Protein AF-A0A1F5WRR3-F1 (afdb_monomer)

Structure (mmCIF, N/CA/C/O backbone):
data_AF-A0A1F5WRR3-F1
#
_entry.id   AF-A0A1F5WRR3-F1
#
loop_
_atom_site.group_PDB
_atom_site.id
_atom_site.type_symbol
_atom_site.label_atom_id
_atom_site.label_alt_id
_atom_site.label_comp_id
_atom_site.label_asym_id
_atom_site.label_entity_id
_atom_site.label_seq_id
_atom_site.pdbx_PDB_ins_code
_atom_site.Cartn_x
_atom_site.Cartn_y
_atom_site.Cartn_z
_atom_site.occupancy
_atom_site.B_iso_or_equiv
_atom_site.auth_seq_id
_atom_site.auth_comp_id
_atom_site.a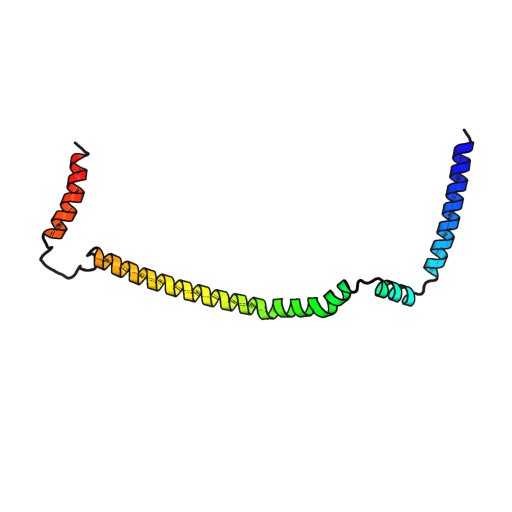uth_asym_id
_atom_site.auth_atom_id
_atom_site.pdbx_PDB_model_num
ATOM 1 N N . MET A 1 1 ? 3.103 16.274 70.442 1.00 58.44 1 MET A N 1
ATOM 2 C CA . MET A 1 1 ? 3.042 15.981 68.987 1.00 58.44 1 MET A CA 1
ATOM 3 C C . MET A 1 1 ? 1.912 14.993 68.629 1.00 58.44 1 MET A C 1
ATOM 5 O O . MET A 1 1 ? 2.123 14.084 67.844 1.00 58.44 1 MET A O 1
ATOM 9 N N . ILE A 1 2 ? 0.691 15.157 69.163 1.00 67.50 2 ILE A N 1
ATOM 10 C CA . ILE A 1 2 ? -0.418 14.181 68.966 1.00 67.50 2 ILE A CA 1
ATOM 11 C C . ILE A 1 2 ? -1.498 14.712 67.996 1.00 67.50 2 ILE A C 1
ATOM 13 O O . ILE A 1 2 ? -2.318 13.970 67.464 1.00 67.50 2 ILE A O 1
ATOM 17 N N . ILE A 1 3 ? -1.462 16.009 67.688 1.00 76.81 3 ILE A N 1
ATOM 18 C CA . ILE A 1 3 ? -2.476 16.676 66.861 1.00 76.81 3 ILE A CA 1
ATOM 19 C C . ILE A 1 3 ? -2.372 16.239 65.388 1.00 76.81 3 ILE A C 1
ATOM 21 O O . ILE A 1 3 ? -3.377 15.905 64.768 1.00 76.81 3 ILE A O 1
ATOM 25 N N . TYR A 1 4 ? -1.153 16.145 64.848 1.00 79.56 4 TYR A N 1
ATOM 26 C CA . TYR A 1 4 ? -0.903 15.718 63.465 1.00 79.56 4 TYR A CA 1
ATOM 27 C C . TYR A 1 4 ? -1.417 14.308 63.119 1.00 79.56 4 TYR A C 1
ATOM 29 O O . TYR A 1 4 ? -2.143 14.189 62.130 1.00 79.56 4 TYR A O 1
ATOM 37 N N . PRO A 1 5 ? -1.120 13.241 63.894 1.00 81.12 5 PRO A N 1
ATOM 38 C CA . PRO A 1 5 ? -1.640 11.909 63.576 1.00 81.12 5 PRO A CA 1
ATOM 39 C C . PRO A 1 5 ? -3.171 11.832 63.683 1.00 81.12 5 PRO A C 1
ATOM 41 O O . PRO A 1 5 ? -3.798 11.089 62.932 1.00 81.12 5 PRO A O 1
ATOM 44 N N . SER A 1 6 ? -3.785 12.645 64.547 1.00 82.88 6 SER A N 1
ATOM 45 C CA . SER A 1 6 ? -5.244 12.692 64.717 1.00 82.88 6 SER A CA 1
ATOM 46 C C . SER A 1 6 ? -5.953 13.301 63.499 1.00 82.88 6 SER A C 1
ATOM 48 O O . SER A 1 6 ? -6.952 12.762 63.021 1.00 82.88 6 SER A O 1
ATOM 50 N N . ILE A 1 7 ? -5.405 14.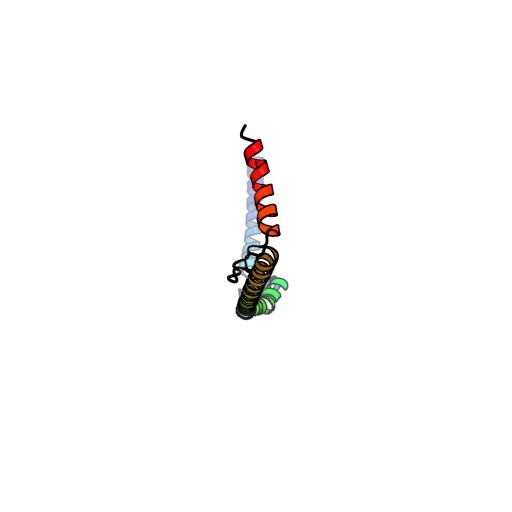389 62.946 1.00 85.56 7 ILE A N 1
ATOM 51 C CA . ILE A 1 7 ? -5.921 15.026 61.721 1.00 85.56 7 ILE A CA 1
ATOM 52 C C . ILE A 1 7 ? -5.756 14.093 60.514 1.00 85.56 7 ILE A C 1
ATOM 54 O O . ILE A 1 7 ? -6.667 13.963 59.694 1.00 85.56 7 ILE A O 1
ATOM 58 N N . LEU A 1 8 ? -4.616 13.404 60.423 1.00 85.31 8 LEU A N 1
ATOM 59 C CA . LEU A 1 8 ? -4.339 12.462 59.339 1.00 85.31 8 LEU A CA 1
ATOM 60 C C . LEU A 1 8 ? -5.297 11.258 59.387 1.00 85.31 8 LEU A C 1
ATOM 62 O O . LEU A 1 8 ? -5.835 10.863 58.353 1.00 85.31 8 LEU A O 1
ATOM 66 N N . GLY A 1 9 ? -5.593 10.741 60.585 1.00 86.25 9 GLY A N 1
ATOM 67 C CA . GLY A 1 9 ? -6.589 9.685 60.784 1.00 86.25 9 GLY A CA 1
ATOM 68 C C . GLY A 1 9 ? -7.997 10.091 60.334 1.00 86.25 9 GLY A C 1
ATOM 69 O O . GLY A 1 9 ? -8.638 9.352 59.589 1.00 86.25 9 GLY A O 1
ATOM 70 N N . LEU A 1 10 ? -8.458 11.289 60.711 1.00 85.94 10 LEU A N 1
ATOM 71 C CA . LEU A 1 10 ? -9.769 11.808 60.290 1.00 85.94 10 LEU A CA 1
ATOM 72 C C . LEU A 1 10 ? -9.856 12.029 58.772 1.00 85.94 10 LEU A C 1
ATOM 74 O O . LEU A 1 10 ? -10.876 11.706 58.163 1.00 85.94 10 LEU A O 1
ATOM 78 N N . SER A 1 11 ? -8.778 12.512 58.151 1.00 85.50 11 SER A N 1
ATOM 79 C CA . SER A 1 11 ? -8.696 12.675 56.695 1.00 85.50 11 SER A CA 1
ATOM 80 C C . SER A 1 11 ? -8.810 11.331 55.964 1.00 85.50 11 SER A C 1
ATOM 82 O O . SER A 1 11 ? -9.621 11.185 55.048 1.00 85.50 11 SER A O 1
ATOM 84 N N . LEU A 1 12 ? -8.077 10.309 56.420 1.00 87.25 12 LEU A N 1
ATOM 85 C CA . LEU A 1 12 ? -8.140 8.963 55.839 1.00 87.25 12 LEU A CA 1
ATOM 86 C C . LEU A 1 12 ? -9.529 8.326 55.980 1.00 87.25 12 LEU A C 1
ATOM 88 O O . LEU A 1 12 ? -10.005 7.693 55.038 1.00 87.25 12 LEU A O 1
ATOM 92 N N . ILE A 1 13 ? -10.204 8.525 57.115 1.00 87.81 13 ILE A N 1
ATOM 93 C CA . ILE A 1 13 ? -11.579 8.045 57.331 1.00 87.81 13 ILE A CA 1
ATOM 94 C C . ILE A 1 13 ? -12.552 8.734 56.365 1.00 87.81 13 ILE A C 1
ATOM 96 O O . ILE A 1 13 ? -13.390 8.065 55.757 1.00 87.81 13 ILE A O 1
ATOM 100 N N . GLY A 1 14 ? -12.414 10.048 56.167 1.00 83.69 14 GLY A N 1
ATOM 101 C CA . GLY A 1 14 ? -13.211 10.795 55.192 1.00 83.69 14 GLY A CA 1
ATOM 102 C C . GLY A 1 14 ? -13.015 10.282 53.764 1.00 83.69 14 GLY A C 1
ATOM 103 O O . GLY A 1 14 ? -13.993 9.997 53.070 1.00 83.69 14 GLY A O 1
ATOM 104 N N . ILE A 1 15 ? -11.760 10.071 53.351 1.00 84.62 15 ILE A N 1
ATOM 105 C CA . ILE A 1 15 ? -11.414 9.505 52.036 1.00 84.62 15 ILE A CA 1
ATOM 106 C C . ILE A 1 15 ? -12.001 8.094 51.878 1.00 84.62 15 ILE A C 1
ATOM 108 O O . ILE A 1 15 ? -12.538 7.762 50.818 1.00 84.62 15 ILE A O 1
ATOM 112 N N . PHE A 1 16 ? -11.951 7.268 52.925 1.00 85.94 16 PHE A N 1
ATOM 113 C CA . PHE A 1 16 ? -12.503 5.912 52.912 1.00 85.94 16 PHE A CA 1
ATOM 114 C C . PHE A 1 16 ? -14.030 5.896 52.741 1.00 85.94 16 PHE A C 1
ATOM 116 O O . PHE A 1 16 ? -14.563 5.088 51.980 1.00 85.94 16 PHE A O 1
ATOM 123 N N . ILE A 1 17 ? -14.752 6.806 53.400 1.00 84.19 17 ILE A N 1
ATOM 124 C CA . ILE A 1 17 ? -16.212 6.927 53.257 1.00 84.19 17 ILE A CA 1
ATOM 125 C C . ILE A 1 17 ? -16.581 7.393 51.842 1.00 84.19 17 ILE A C 1
ATOM 127 O O . ILE A 1 17 ? -17.458 6.796 51.211 1.00 84.19 17 ILE A O 1
ATOM 131 N N . LEU A 1 18 ? -15.878 8.403 51.321 1.00 78.81 18 LEU A N 1
ATOM 132 C CA . LEU A 1 18 ? -16.091 8.937 49.972 1.00 78.81 18 LEU A CA 1
ATOM 133 C C . LEU A 1 18 ? -15.853 7.876 48.894 1.00 78.81 18 LEU A C 1
ATOM 135 O O . LEU A 1 18 ? -16.707 7.650 48.037 1.00 78.81 18 LEU A O 1
ATOM 139 N N . THR A 1 19 ? -14.719 7.178 48.971 1.00 76.88 19 THR A N 1
ATOM 140 C CA . THR A 1 19 ? -14.383 6.107 48.024 1.00 76.88 19 THR A CA 1
ATOM 141 C C . THR A 1 19 ? -15.373 4.950 48.119 1.00 76.88 19 THR A C 1
ATOM 143 O O . THR A 1 19 ? -15.839 4.468 47.088 1.00 76.88 19 THR A O 1
ATOM 146 N N . ARG A 1 20 ? -15.789 4.537 49.324 1.00 76.12 20 ARG A N 1
ATOM 147 C CA . ARG A 1 20 ? -16.775 3.459 49.501 1.00 76.12 20 ARG A CA 1
ATOM 148 C C . ARG A 1 20 ? -18.136 3.787 48.880 1.00 76.12 20 ARG A C 1
ATOM 150 O O . ARG A 1 20 ? -18.746 2.882 48.312 1.00 76.12 20 ARG A O 1
ATOM 157 N N . GLY A 1 21 ? -18.601 5.035 48.971 1.00 67.88 21 GLY A N 1
ATOM 158 C CA . GLY A 1 21 ? -19.817 5.499 48.289 1.00 67.88 21 GLY A CA 1
ATOM 159 C C . GLY A 1 21 ? -19.680 5.430 46.767 1.00 67.88 21 GLY A C 1
ATOM 160 O O . GLY A 1 21 ? -20.487 4.778 46.103 1.00 67.88 21 GLY A O 1
ATOM 161 N N . TYR A 1 22 ? -18.584 5.979 46.240 1.00 63.59 22 TYR A N 1
ATOM 162 C CA . TYR A 1 22 ? -18.284 6.004 44.805 1.00 63.59 22 TYR A CA 1
ATOM 163 C C . TYR A 1 22 ? -18.198 4.595 44.195 1.00 63.59 22 TYR A C 1
ATOM 165 O O . TYR A 1 22 ? -18.801 4.304 43.163 1.00 63.59 22 TYR A O 1
ATOM 173 N N . PHE A 1 23 ? -17.504 3.668 44.863 1.00 60.53 23 PHE A N 1
ATOM 174 C CA . PHE A 1 23 ? -17.399 2.283 44.398 1.00 60.53 23 PHE A CA 1
ATOM 175 C C . PHE A 1 23 ? -18.737 1.538 44.436 1.00 60.53 23 PHE A C 1
ATOM 177 O O . PHE A 1 23 ? -18.945 0.635 43.626 1.00 60.53 23 PHE A O 1
ATOM 184 N N . ARG A 1 24 ? -19.650 1.894 45.350 1.00 59.72 24 ARG A N 1
ATOM 185 C CA . ARG A 1 24 ? -20.977 1.269 45.437 1.00 59.72 24 ARG A CA 1
ATOM 186 C C . ARG A 1 24 ? -21.856 1.661 44.252 1.00 59.72 24 ARG A C 1
ATOM 188 O O . ARG A 1 24 ? -22.534 0.797 43.708 1.00 59.72 24 ARG A O 1
ATOM 195 N N . GLU A 1 25 ? -21.784 2.919 43.827 1.00 60.03 25 GLU A N 1
ATOM 196 C CA . GLU A 1 25 ? -22.487 3.421 42.641 1.00 60.03 25 GLU A CA 1
ATOM 197 C C . GLU A 1 25 ? -21.939 2.802 41.351 1.00 60.03 25 GLU A C 1
ATOM 199 O O . GLU A 1 25 ? -22.711 2.337 40.516 1.00 60.03 25 GLU A O 1
ATOM 204 N N . VAL A 1 26 ? -20.613 2.686 41.217 1.00 57.69 26 VAL A N 1
ATOM 205 C CA . VAL A 1 26 ? -19.990 2.059 40.036 1.00 57.69 26 VAL A CA 1
ATOM 206 C C . VAL A 1 26 ? -20.336 0.568 39.929 1.00 57.69 26 VAL A C 1
ATOM 208 O O . VAL A 1 26 ? -20.509 0.060 38.823 1.00 57.69 26 VAL A O 1
ATOM 211 N N . LYS A 1 27 ? -20.504 -0.135 41.059 1.00 58.97 27 LYS A N 1
ATOM 212 C CA . LYS A 1 27 ? -20.900 -1.556 41.079 1.00 58.97 27 LYS A CA 1
ATOM 213 C C . LYS A 1 27 ? -22.359 -1.805 40.680 1.00 58.97 27 LYS A C 1
ATOM 215 O O . LYS A 1 27 ? -22.698 -2.944 40.376 1.00 58.97 27 LYS A O 1
ATOM 220 N N . LEU A 1 28 ? -23.212 -0.779 40.722 1.00 66.81 28 LEU A N 1
ATOM 221 C CA . LEU A 1 28 ? -24.639 -0.870 40.386 1.00 66.81 28 LEU A CA 1
ATOM 222 C C . LEU A 1 28 ? -24.924 -0.597 38.903 1.00 66.81 28 LEU A C 1
ATOM 224 O O . LEU A 1 28 ? -26.035 -0.854 38.442 1.00 66.81 28 LEU A O 1
ATOM 228 N N . ILE A 1 29 ? -23.941 -0.100 38.149 1.00 68.88 29 ILE A N 1
ATOM 229 C CA . ILE A 1 29 ? -24.088 0.140 36.713 1.00 68.88 29 ILE A CA 1
ATOM 230 C C . ILE A 1 29 ? -24.149 -1.215 35.997 1.00 68.88 29 ILE A C 1
ATOM 232 O O . ILE A 1 29 ? -23.198 -1.996 36.025 1.00 68.88 29 ILE A O 1
ATOM 236 N N . SER A 1 30 ? -25.271 -1.484 35.330 1.00 76.44 30 SER A N 1
ATOM 237 C CA . SER A 1 30 ? -25.447 -2.661 34.474 1.00 76.44 30 SER A CA 1
ATOM 238 C C . SER A 1 30 ? -24.416 -2.666 33.339 1.00 76.44 30 SER A C 1
ATOM 240 O O . SER A 1 30 ? -24.126 -1.626 32.742 1.00 76.44 30 SER A O 1
ATOM 242 N N . GLU A 1 31 ? -23.890 -3.843 32.979 1.00 77.06 31 GLU A N 1
ATOM 243 C CA . GLU A 1 31 ? -22.920 -3.990 31.881 1.00 77.06 31 GLU A CA 1
ATOM 244 C C . GLU A 1 31 ? -23.416 -3.384 30.559 1.00 77.06 31 GLU A C 1
ATOM 246 O O . GLU A 1 31 ? -22.625 -2.893 29.749 1.00 77.06 31 GLU A O 1
ATOM 251 N N . VAL A 1 32 ? -24.734 -3.398 30.339 1.00 79.25 32 VAL A N 1
ATOM 252 C CA . VAL A 1 32 ? -25.372 -2.822 29.149 1.00 79.25 32 VAL A CA 1
ATOM 253 C C . VAL A 1 32 ? -25.218 -1.303 29.141 1.00 79.25 32 VAL A C 1
ATOM 255 O O . VAL A 1 32 ? -24.870 -0.717 28.115 1.00 79.25 32 VAL A O 1
ATOM 258 N N . GLU A 1 33 ? -25.418 -0.666 30.291 1.00 78.88 33 GLU A N 1
ATOM 259 C CA . GLU A 1 33 ? -25.298 0.781 30.444 1.00 78.88 33 GLU A CA 1
ATOM 260 C C . GLU A 1 33 ? -23.832 1.229 30.360 1.00 78.88 33 GLU A C 1
ATOM 262 O O . GLU A 1 33 ? -23.523 2.228 29.708 1.00 78.88 33 GLU A O 1
ATOM 267 N N . LEU A 1 34 ? -22.905 0.438 30.911 1.00 77.69 34 LEU A N 1
ATOM 268 C CA . LEU A 1 34 ? -21.467 0.679 30.777 1.00 77.69 34 LEU A CA 1
ATOM 269 C C . LEU A 1 34 ? -21.024 0.618 29.306 1.00 77.69 34 LEU A C 1
ATOM 271 O O . LEU A 1 34 ? -20.321 1.510 28.826 1.00 77.69 34 LEU A O 1
ATOM 275 N N . LYS A 1 35 ? -21.482 -0.397 28.559 1.00 78.00 35 LYS A N 1
ATOM 276 C CA . LYS A 1 35 ? -21.213 -0.526 27.116 1.00 78.00 35 LYS A CA 1
ATOM 277 C C . LYS A 1 35 ? -21.828 0.616 26.312 1.00 78.00 35 LYS A C 1
ATOM 279 O O . LYS A 1 35 ? -21.211 1.067 25.349 1.00 78.00 35 LYS A O 1
ATOM 284 N N . LEU A 1 36 ? -23.010 1.099 26.695 1.00 78.25 36 LEU A N 1
ATOM 285 C CA . LEU A 1 36 ? -23.644 2.259 26.065 1.00 78.25 36 LEU A CA 1
ATOM 286 C C . LEU A 1 36 ? -22.849 3.542 26.309 1.00 78.25 36 LEU A C 1
ATOM 288 O O . LEU A 1 36 ? -22.585 4.268 25.355 1.00 78.25 36 LEU A O 1
ATOM 292 N N . ARG A 1 37 ? -22.400 3.790 27.543 1.00 74.56 37 ARG A N 1
ATOM 293 C CA . ARG A 1 37 ? -21.558 4.951 27.877 1.00 74.56 37 ARG A CA 1
ATOM 294 C C . ARG A 1 37 ? -20.194 4.886 27.192 1.00 74.56 37 ARG A C 1
ATOM 296 O O . ARG A 1 37 ? -19.723 5.899 26.687 1.00 74.56 37 ARG A O 1
ATOM 303 N N . LEU A 1 38 ? -19.591 3.701 27.097 1.00 73.12 38 LEU A N 1
ATOM 304 C CA . LEU A 1 38 ? -18.355 3.488 26.336 1.00 73.12 38 LEU A CA 1
ATOM 305 C C . LEU A 1 38 ? -18.561 3.725 24.836 1.00 73.12 38 LEU A C 1
ATOM 307 O O . LEU A 1 38 ? -17.751 4.415 24.223 1.00 73.12 38 LEU A O 1
ATOM 311 N N . LYS A 1 39 ? -19.663 3.231 24.255 1.00 70.25 39 LYS A N 1
ATOM 312 C CA . LYS A 1 39 ? -20.038 3.530 22.862 1.00 70.25 39 LYS A CA 1
ATOM 313 C C . LYS A 1 39 ? -20.314 5.016 22.636 1.00 70.25 39 LYS A C 1
ATOM 315 O O . LYS A 1 39 ? -19.997 5.516 21.562 1.00 70.25 39 LYS A O 1
ATOM 320 N N . ALA A 1 40 ? -20.908 5.703 23.609 1.00 71.56 40 ALA A N 1
ATOM 321 C CA . ALA A 1 40 ? -21.189 7.135 23.535 1.00 71.56 40 ALA A CA 1
ATOM 322 C C . ALA A 1 40 ? -19.909 7.981 23.654 1.00 71.56 40 ALA A C 1
ATOM 324 O O . ALA A 1 40 ? -19.767 8.973 22.948 1.00 71.56 40 ALA A O 1
ATOM 325 N N . ASN A 1 41 ? -18.953 7.551 24.485 1.00 67.75 41 ASN A N 1
ATOM 326 C CA . ASN A 1 41 ? -17.628 8.167 24.612 1.00 67.75 41 ASN A CA 1
ATOM 327 C C . ASN A 1 41 ? -16.671 7.794 23.473 1.00 67.75 41 ASN A C 1
ATOM 329 O O . ASN A 1 41 ? -15.591 8.376 23.350 1.00 67.75 41 ASN A O 1
ATOM 333 N N . GLN A 1 42 ? -17.036 6.826 22.633 1.00 68.88 42 GLN A N 1
ATOM 334 C CA . GLN A 1 42 ? -16.236 6.453 21.481 1.00 68.88 42 GLN A CA 1
ATOM 335 C C . GLN A 1 42 ? -16.284 7.591 20.460 1.00 68.88 42 GLN A C 1
ATOM 337 O O . GLN A 1 42 ? -17.341 7.943 19.934 1.00 68.88 42 GLN A O 1
ATOM 342 N N . SER A 1 43 ? -15.124 8.192 20.187 1.00 75.69 43 SER A N 1
ATOM 343 C CA . SER A 1 43 ? -15.049 9.338 19.283 1.00 75.69 43 SER A CA 1
ATOM 344 C C . SER A 1 43 ? -15.659 8.993 17.921 1.00 75.69 43 SER A C 1
ATOM 346 O O . SER A 1 43 ? -15.340 7.958 17.327 1.00 75.69 43 SER A O 1
ATOM 348 N N . LEU A 1 44 ? -16.492 9.888 17.383 1.00 70.50 44 LEU A N 1
ATOM 349 C CA . LEU A 1 44 ? -17.050 9.750 16.030 1.00 70.50 44 LEU A CA 1
ATOM 350 C C . LEU A 1 44 ? -15.945 9.526 14.984 1.00 70.50 44 LEU A C 1
ATOM 352 O O . LEU A 1 44 ? -16.143 8.796 14.018 1.00 70.50 44 LEU A O 1
ATOM 356 N N . ARG A 1 45 ? -14.750 10.079 15.234 1.00 68.25 45 ARG A N 1
ATOM 357 C CA . ARG A 1 45 ? -13.539 9.871 14.435 1.00 68.25 45 ARG A CA 1
ATOM 358 C C . ARG A 1 45 ? -13.086 8.409 14.403 1.00 68.25 45 ARG A C 1
ATOM 360 O O . ARG A 1 45 ? -12.776 7.922 13.324 1.00 68.25 45 ARG A O 1
ATOM 367 N N . SER A 1 46 ? -13.071 7.708 15.540 1.00 72.88 46 SER A N 1
ATOM 368 C CA . SER A 1 46 ? -12.714 6.278 15.587 1.00 72.88 46 SER A CA 1
ATOM 369 C C . SER A 1 46 ? -13.706 5.420 14.800 1.00 72.88 46 SER A C 1
ATOM 371 O O . SER A 1 46 ? -13.305 4.595 13.985 1.00 72.88 46 SER A O 1
ATOM 373 N N . LYS A 1 47 ? -15.002 5.715 14.932 1.00 75.06 47 LYS A N 1
ATOM 374 C CA . LYS A 1 47 ? -16.073 5.000 14.231 1.00 75.06 47 LYS A CA 1
ATOM 375 C C . LYS A 1 47 ? -16.059 5.263 12.722 1.00 75.06 47 LYS A C 1
ATOM 377 O O . LYS A 1 47 ? -16.270 4.349 11.932 1.00 75.06 47 LYS A O 1
ATOM 382 N N . ALA A 1 48 ? -15.778 6.502 12.315 1.00 74.75 48 ALA A N 1
ATOM 383 C CA . ALA A 1 48 ? -15.598 6.865 10.911 1.00 74.75 48 ALA A CA 1
ATOM 384 C C . ALA A 1 48 ? -14.340 6.218 10.314 1.00 74.75 48 ALA A C 1
ATOM 386 O O . ALA A 1 48 ? -14.360 5.758 9.171 1.00 74.75 48 ALA A O 1
ATOM 387 N N . TRP A 1 49 ? -13.258 6.137 11.093 1.00 77.19 49 TRP A N 1
ATOM 388 C CA . TRP A 1 49 ? -12.037 5.467 10.667 1.00 77.19 49 TRP A CA 1
ATOM 389 C C . TRP A 1 49 ? -12.269 3.973 10.431 1.00 77.19 49 TRP A C 1
ATOM 391 O O . TRP A 1 49 ? -11.951 3.481 9.353 1.00 77.19 49 TRP A O 1
ATOM 401 N N . GLU A 1 50 ? -12.882 3.272 11.384 1.00 79.69 50 GLU A N 1
ATOM 402 C CA . GLU A 1 50 ? -13.149 1.831 11.288 1.00 79.69 50 GLU A CA 1
ATOM 403 C C . GLU A 1 50 ? -14.151 1.481 10.182 1.00 79.69 50 GLU A C 1
ATOM 405 O O . GLU A 1 50 ? -13.915 0.547 9.418 1.00 79.69 50 GLU A O 1
ATOM 410 N N . ASN A 1 51 ? -15.242 2.243 10.046 1.00 82.62 51 ASN A N 1
ATOM 411 C CA . ASN A 1 51 ? -16.317 1.880 9.118 1.00 82.62 51 ASN A CA 1
ATOM 412 C C . ASN A 1 51 ? -16.099 2.358 7.681 1.00 82.62 51 ASN A C 1
ATOM 414 O O . ASN A 1 51 ? -16.599 1.720 6.756 1.00 82.62 51 ASN A O 1
ATOM 418 N N . LEU A 1 52 ? -15.410 3.483 7.471 1.00 78.69 52 LEU A N 1
ATOM 419 C CA . LEU A 1 52 ? -15.275 4.080 6.136 1.00 78.69 52 LEU A CA 1
ATOM 420 C C . LEU A 1 52 ? -13.835 4.043 5.641 1.00 78.69 52 LEU A C 1
ATOM 422 O O . LEU A 1 52 ? -13.564 3.568 4.536 1.00 78.69 52 LEU A O 1
ATOM 426 N N . ILE A 1 53 ? -12.900 4.538 6.450 1.00 79.38 53 ILE A N 1
ATOM 427 C CA . ILE A 1 53 ? -11.537 4.787 5.973 1.00 79.38 53 ILE A CA 1
ATOM 428 C C . ILE A 1 53 ? -10.734 3.488 5.912 1.00 79.38 53 ILE A C 1
ATOM 430 O O . ILE A 1 53 ? -10.096 3.214 4.899 1.00 79.38 53 ILE A O 1
ATOM 434 N N . PHE A 1 54 ? -10.813 2.653 6.943 1.00 83.25 54 PHE A N 1
ATOM 435 C CA . PHE A 1 54 ? -10.084 1.394 7.039 1.00 83.25 54 PHE A CA 1
ATOM 436 C C . PHE A 1 54 ? -10.408 0.392 5.913 1.00 83.25 54 PHE A C 1
ATOM 438 O O . PHE A 1 54 ? -9.467 -0.070 5.260 1.00 83.25 54 PHE A O 1
ATOM 445 N N . PRO A 1 55 ? -11.683 0.081 5.591 1.00 85.62 55 PRO A N 1
ATOM 446 C CA . PRO A 1 55 ? -11.990 -0.833 4.490 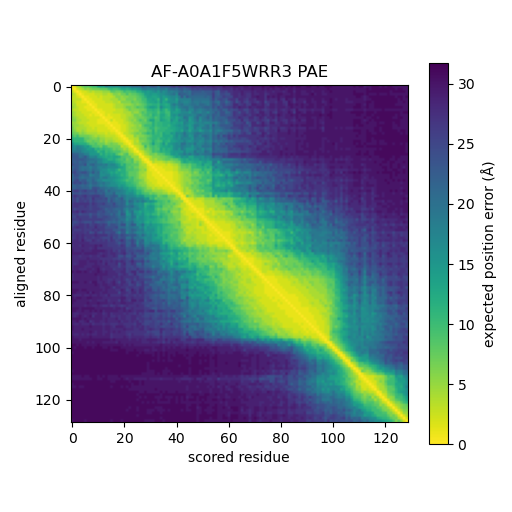1.00 85.62 55 PRO A CA 1
ATOM 447 C C . PRO A 1 55 ? -11.583 -0.260 3.128 1.00 85.62 55 PRO A C 1
ATOM 449 O O . PRO A 1 55 ? -11.116 -0.999 2.260 1.00 85.62 55 PRO A O 1
ATOM 452 N N . THR A 1 56 ? -11.707 1.055 2.940 1.00 81.69 56 THR A N 1
ATOM 453 C CA . THR A 1 56 ? -11.290 1.727 1.701 1.00 81.69 56 THR A CA 1
ATOM 454 C C . THR A 1 56 ? -9.771 1.692 1.541 1.00 81.69 56 THR A C 1
ATOM 456 O O . THR A 1 56 ? -9.266 1.327 0.480 1.00 81.69 56 THR A O 1
ATOM 459 N N . TYR A 1 57 ? -9.035 1.985 2.612 1.00 83.31 57 TYR A N 1
ATOM 460 C CA . TYR A 1 57 ? -7.579 1.893 2.655 1.00 83.31 57 TYR A CA 1
ATOM 461 C C . TYR A 1 57 ? -7.093 0.472 2.354 1.00 83.31 57 TYR A C 1
ATOM 463 O O . TYR A 1 57 ? -6.200 0.295 1.526 1.00 83.31 57 TYR A O 1
ATOM 471 N N . LEU A 1 58 ? -7.715 -0.547 2.957 1.00 83.81 58 LEU A N 1
ATOM 472 C CA . LEU A 1 58 ? -7.394 -1.948 2.680 1.00 83.81 58 LEU A CA 1
ATOM 473 C C . LEU A 1 58 ? -7.632 -2.316 1.213 1.00 83.81 58 LEU A C 1
ATOM 475 O O . LEU A 1 58 ? -6.774 -2.957 0.607 1.00 83.81 58 LEU A O 1
ATOM 479 N N . LYS A 1 59 ? -8.748 -1.877 0.616 1.00 83.25 59 LYS A N 1
ATOM 480 C CA . LYS A 1 59 ? -9.015 -2.097 -0.815 1.00 83.25 59 LYS A CA 1
ATOM 481 C C . LYS A 1 59 ? -7.956 -1.442 -1.701 1.00 83.25 59 LYS A C 1
ATOM 483 O O . LYS A 1 59 ? -7.462 -2.083 -2.624 1.00 83.25 59 LYS A O 1
ATOM 488 N N . ILE A 1 60 ? -7.571 -0.199 -1.413 1.00 78.94 60 ILE A N 1
ATOM 489 C CA . ILE A 1 60 ? -6.547 0.522 -2.186 1.00 78.94 60 ILE A CA 1
ATOM 490 C C . ILE A 1 60 ? -5.182 -0.159 -2.046 1.00 78.94 60 ILE A C 1
ATOM 492 O O . ILE A 1 60 ? -4.495 -0.383 -3.044 1.00 78.94 60 ILE A O 1
ATOM 496 N N . LYS A 1 61 ? -4.800 -0.523 -0.818 1.00 81.88 61 LYS A N 1
ATOM 497 C CA . LYS A 1 61 ? -3.528 -1.188 -0.530 1.00 81.88 61 LYS A CA 1
ATOM 498 C C . LYS A 1 61 ? -3.425 -2.545 -1.228 1.00 81.88 61 LYS A C 1
ATOM 500 O O . LYS A 1 61 ? -2.382 -2.845 -1.797 1.00 81.88 61 LYS A O 1
ATOM 505 N N . ASN A 1 62 ? -4.493 -3.340 -1.201 1.00 78.50 62 ASN A N 1
ATOM 506 C CA . ASN A 1 62 ? -4.461 -4.707 -1.719 1.00 78.50 62 ASN A CA 1
ATOM 507 C C . ASN A 1 62 ? -4.679 -4.785 -3.234 1.00 78.50 62 ASN A C 1
ATOM 509 O O . ASN A 1 62 ? -4.103 -5.663 -3.867 1.00 78.50 62 ASN A O 1
ATOM 513 N N . ASN A 1 63 ? -5.467 -3.880 -3.826 1.00 78.69 63 ASN A N 1
ATOM 514 C CA . ASN A 1 63 ? -5.788 -3.955 -5.254 1.00 78.69 63 ASN A CA 1
ATOM 515 C C . ASN A 1 63 ? -5.018 -2.929 -6.086 1.00 78.69 63 ASN A C 1
ATOM 517 O O . ASN A 1 63 ? -4.434 -3.277 -7.108 1.00 78.69 63 ASN A O 1
ATOM 521 N N . SER A 1 64 ? -5.011 -1.662 -5.676 1.00 73.38 64 SER A N 1
ATOM 522 C CA . SER A 1 64 ? -4.492 -0.578 -6.520 1.00 73.38 64 SER A CA 1
ATOM 523 C C . SER A 1 64 ? -2.972 -0.467 -6.457 1.00 73.38 64 SER A C 1
ATOM 525 O O . SER A 1 64 ? -2.318 -0.283 -7.480 1.00 73.38 64 SER A O 1
ATOM 527 N N . LEU A 1 65 ? -2.400 -0.608 -5.261 1.00 76.06 65 LEU A N 1
ATOM 528 C CA . LEU A 1 65 ? -0.962 -0.479 -5.026 1.00 76.06 65 LEU A CA 1
ATOM 529 C C . LEU A 1 65 ? -0.121 -1.509 -5.812 1.00 76.06 65 LEU A C 1
ATOM 531 O O . LEU A 1 65 ? 0.808 -1.090 -6.503 1.00 76.06 65 LEU A O 1
ATOM 535 N N . PRO A 1 66 ? -0.443 -2.820 -5.818 1.00 76.44 66 PRO A N 1
ATOM 536 C CA . PRO A 1 66 ? 0.323 -3.785 -6.608 1.00 76.44 66 PRO A CA 1
ATOM 537 C C . PRO A 1 66 ? 0.175 -3.572 -8.120 1.00 76.44 66 PRO A C 1
ATOM 539 O O . PRO A 1 66 ? 1.146 -3.740 -8.857 1.00 76.44 66 PRO A O 1
ATOM 542 N N . VAL A 1 67 ? -1.003 -3.155 -8.596 1.00 79.38 67 VAL A N 1
ATOM 543 C CA . VAL A 1 67 ? -1.213 -2.836 -10.018 1.00 79.38 67 VAL A CA 1
ATOM 544 C C . VAL A 1 67 ? -0.374 -1.628 -10.431 1.00 79.38 67 VAL A C 1
ATOM 546 O O . VAL A 1 67 ? 0.279 -1.668 -11.473 1.00 79.38 67 VAL A O 1
ATOM 549 N N . PHE A 1 68 ? -0.337 -0.587 -9.597 1.00 76.56 68 PHE A N 1
ATOM 550 C CA . PHE A 1 68 ? 0.453 0.615 -9.850 1.00 76.56 68 PHE A CA 1
ATOM 551 C C . PHE A 1 68 ? 1.963 0.343 -9.830 1.00 76.56 68 PHE A C 1
ATOM 553 O O . PHE A 1 68 ? 2.700 0.850 -10.679 1.00 76.56 68 PHE A O 1
ATOM 560 N N . LEU A 1 69 ? 2.438 -0.488 -8.898 1.00 76.81 69 LEU A N 1
ATOM 561 C CA . LEU A 1 69 ? 3.841 -0.907 -8.857 1.00 76.81 69 LEU A CA 1
ATOM 562 C C . LEU A 1 69 ? 4.213 -1.692 -10.118 1.00 76.81 69 LEU A C 1
ATOM 564 O O . LEU A 1 69 ? 5.184 -1.348 -10.789 1.00 76.81 69 LEU A O 1
ATOM 568 N N . LYS A 1 70 ? 3.381 -2.661 -10.513 1.00 80.12 70 LYS A N 1
ATOM 569 C CA . LYS A 1 70 ? 3.603 -3.451 -11.728 1.00 80.12 70 LYS A CA 1
ATOM 570 C C . LYS A 1 70 ? 3.576 -2.590 -12.995 1.00 80.12 70 LYS A C 1
ATOM 572 O O . LYS A 1 70 ? 4.393 -2.786 -13.894 1.00 80.12 70 LYS A O 1
ATOM 577 N N . SER A 1 71 ? 2.668 -1.613 -13.082 1.00 78.25 71 SER A N 1
ATOM 578 C CA . SER A 1 71 ? 2.647 -0.684 -14.219 1.00 78.25 71 SER A CA 1
ATOM 579 C C . SER A 1 71 ? 3.877 0.220 -14.234 1.00 78.25 71 SER A C 1
ATOM 581 O O . SER A 1 71 ? 4.422 0.493 -15.301 1.00 78.25 71 SER A O 1
ATOM 583 N N . SER A 1 72 ? 4.342 0.657 -13.064 1.00 78.94 72 SER A N 1
ATOM 584 C CA . SER A 1 72 ? 5.541 1.490 -12.939 1.00 78.94 72 SER A CA 1
ATOM 585 C C . SER A 1 72 ? 6.797 0.728 -13.361 1.00 78.94 72 SER A C 1
ATOM 587 O O . SER A 1 72 ? 7.589 1.249 -14.143 1.00 78.94 72 SER A O 1
ATOM 589 N N . GLU A 1 73 ? 6.945 -0.530 -12.943 1.00 83.12 73 GLU A N 1
ATOM 590 C CA . GLU A 1 73 ? 8.036 -1.405 -13.395 1.00 83.12 73 GLU A CA 1
ATOM 591 C C . GLU A 1 73 ? 8.034 -1.582 -14.918 1.00 83.12 73 GLU A C 1
ATOM 593 O O . GLU A 1 73 ? 9.085 -1.500 -15.561 1.00 83.12 73 GLU A O 1
ATOM 598 N N . TYR A 1 74 ? 6.856 -1.763 -15.521 1.00 86.12 74 TYR A N 1
ATOM 599 C CA . TYR A 1 74 ? 6.724 -1.852 -16.974 1.00 86.12 74 TYR A CA 1
ATOM 600 C C . TYR A 1 74 ? 7.186 -0.566 -17.680 1.00 86.12 74 TYR A C 1
ATOM 602 O O . TYR A 1 74 ? 7.934 -0.630 -18.661 1.00 86.12 74 TYR A O 1
ATOM 610 N N . VAL A 1 75 ? 6.791 0.604 -17.169 1.00 87.69 75 VAL A N 1
ATOM 611 C CA . VAL A 1 75 ? 7.206 1.906 -17.719 1.00 87.69 75 VAL A CA 1
ATOM 612 C C . VAL A 1 75 ? 8.716 2.104 -17.585 1.00 87.69 75 VAL A C 1
ATOM 614 O O . VAL A 1 75 ? 9.363 2.485 -18.562 1.00 87.69 75 VAL A O 1
ATOM 617 N N . ILE A 1 76 ? 9.293 1.787 -16.424 1.00 87.62 76 ILE A N 1
ATOM 618 C CA . ILE A 1 76 ? 10.738 1.888 -16.172 1.00 87.62 76 ILE A CA 1
ATOM 619 C C . ILE A 1 76 ? 11.516 0.981 -17.130 1.00 87.62 76 ILE A C 1
ATOM 621 O O . ILE A 1 76 ? 12.483 1.423 -17.753 1.00 87.62 76 ILE A O 1
ATOM 625 N N . ASN A 1 77 ? 11.078 -0.267 -17.311 1.00 88.00 77 ASN A N 1
ATOM 626 C CA . ASN A 1 77 ? 11.723 -1.194 -18.240 1.00 88.00 77 ASN A CA 1
ATOM 627 C C . ASN A 1 77 ? 11.641 -0.701 -19.688 1.00 88.00 77 ASN A C 1
ATOM 629 O O . ASN A 1 77 ? 12.629 -0.766 -20.424 1.00 88.00 77 ASN A O 1
ATOM 633 N N . ARG A 1 78 ? 10.499 -0.141 -20.097 1.00 88.75 78 ARG A N 1
ATOM 634 C CA . ARG A 1 78 ? 10.345 0.443 -21.434 1.00 88.75 78 ARG A CA 1
ATOM 635 C C . ARG A 1 78 ? 11.252 1.659 -21.633 1.00 88.75 78 ARG A C 1
ATOM 637 O O . ARG A 1 78 ? 11.882 1.773 -22.685 1.00 88.75 78 ARG A O 1
ATOM 644 N N . ALA A 1 79 ? 11.353 2.526 -20.628 1.00 89.31 79 ALA A N 1
ATOM 645 C CA . ALA A 1 79 ? 12.256 3.671 -20.642 1.00 89.31 79 ALA A CA 1
ATOM 646 C C . ALA A 1 79 ? 13.720 3.220 -20.742 1.00 89.31 79 ALA A C 1
ATOM 648 O O . ALA A 1 79 ? 14.452 3.726 -21.590 1.00 89.31 79 ALA A O 1
ATOM 649 N N . ARG A 1 80 ? 14.128 2.203 -19.971 1.00 91.06 80 ARG A N 1
ATOM 650 C CA . ARG A 1 80 ? 15.4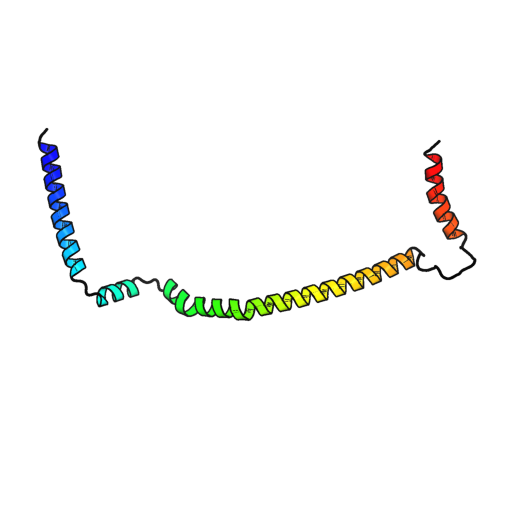81 1.629 -20.033 1.00 91.06 80 ARG A CA 1
ATOM 651 C C . ARG A 1 80 ? 15.821 1.124 -21.435 1.00 91.06 80 ARG A C 1
ATOM 653 O O . ARG A 1 80 ? 16.864 1.481 -21.970 1.00 91.06 80 ARG A O 1
ATOM 660 N N . ILE A 1 81 ? 14.923 0.365 -22.067 1.00 91.94 81 ILE A N 1
ATOM 661 C CA . ILE A 1 81 ? 15.121 -0.117 -23.446 1.00 91.94 81 ILE A CA 1
ATOM 662 C C . ILE A 1 81 ? 15.268 1.057 -24.422 1.00 91.94 81 ILE A C 1
ATOM 664 O O . ILE A 1 81 ? 16.085 1.001 -25.343 1.00 91.94 81 ILE A O 1
ATOM 668 N N . PHE A 1 82 ? 14.474 2.114 -24.246 1.00 91.75 82 PHE A N 1
ATOM 669 C CA . PHE A 1 82 ? 14.544 3.294 -25.101 1.00 91.75 82 PHE A CA 1
ATOM 670 C C . PHE A 1 82 ? 15.884 4.022 -24.956 1.00 91.75 82 PHE A C 1
ATOM 672 O O . PHE A 1 82 ? 16.518 4.323 -25.967 1.00 91.75 82 PHE A O 1
ATOM 679 N N . VAL A 1 83 ? 16.345 4.221 -23.719 1.00 92.94 83 VAL A N 1
ATOM 680 C CA . VAL A 1 83 ? 17.65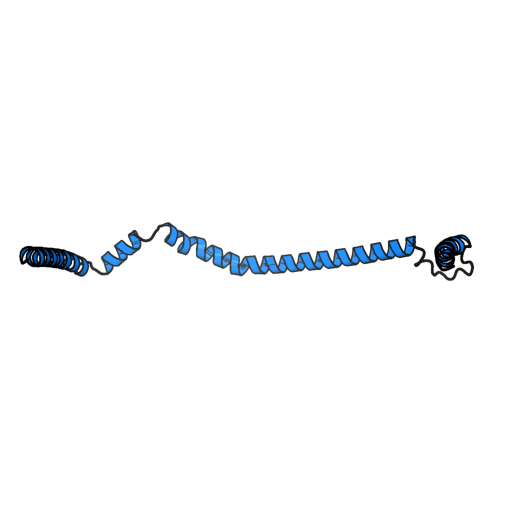6 4.810 -23.418 1.00 92.94 83 VAL A CA 1
ATOM 681 C C . VAL A 1 83 ? 18.771 3.974 -24.040 1.00 92.94 83 VAL A C 1
ATOM 683 O O . VAL A 1 83 ? 19.566 4.519 -24.797 1.00 92.94 83 VAL A O 1
ATOM 686 N N . SER A 1 84 ? 18.775 2.651 -23.856 1.00 90.75 84 SER A N 1
ATOM 687 C CA . SER A 1 84 ? 19.802 1.788 -24.458 1.00 90.75 84 SER A CA 1
ATOM 688 C C . SER A 1 84 ? 19.804 1.853 -25.991 1.00 90.75 84 SER A C 1
ATOM 690 O O . SER A 1 84 ? 20.861 1.889 -26.620 1.00 90.75 84 SER A O 1
ATOM 692 N N . LYS A 1 85 ? 18.629 1.916 -26.633 1.00 90.75 85 LYS A N 1
ATOM 693 C CA . LYS A 1 85 ? 18.543 2.118 -28.092 1.00 90.75 85 LYS A CA 1
ATOM 694 C C . LYS A 1 85 ? 19.100 3.478 -28.514 1.00 90.75 85 LYS A C 1
ATOM 696 O O . LYS A 1 85 ? 19.723 3.575 -29.574 1.00 90.75 85 LYS A O 1
ATOM 701 N N . PHE A 1 86 ? 18.865 4.513 -27.716 1.00 92.38 86 PHE A N 1
ATOM 702 C CA . PHE A 1 86 ? 19.369 5.858 -27.969 1.00 92.38 86 PHE A CA 1
ATOM 703 C C . PHE A 1 86 ? 20.891 5.926 -27.809 1.00 92.38 86 PHE A C 1
ATOM 705 O O . PHE A 1 86 ? 21.570 6.432 -28.699 1.00 92.38 86 PHE A O 1
ATOM 712 N N . GLU A 1 87 ? 21.436 5.317 -26.758 1.00 90.50 87 GLU A N 1
ATOM 713 C CA . GLU A 1 87 ? 22.879 5.176 -26.537 1.00 90.50 87 GLU A CA 1
ATOM 714 C C . GLU A 1 87 ? 23.567 4.457 -27.700 1.00 90.50 87 GLU A C 1
ATOM 716 O O . GLU A 1 87 ? 24.583 4.934 -28.200 1.00 90.50 87 GLU A O 1
ATOM 721 N N . ILE A 1 88 ? 22.999 3.352 -28.200 1.00 89.31 88 ILE A N 1
ATOM 722 C CA . ILE A 1 88 ? 23.555 2.636 -29.362 1.00 89.31 88 ILE A CA 1
ATOM 723 C C . ILE A 1 88 ? 23.571 3.535 -30.603 1.00 89.31 88 ILE A C 1
ATOM 725 O O . ILE A 1 88 ? 24.557 3.545 -31.343 1.00 89.31 88 ILE A O 1
ATOM 729 N N . LYS A 1 89 ? 22.496 4.295 -30.849 1.00 88.25 89 LYS A N 1
ATOM 730 C CA . LYS A 1 89 ? 22.439 5.236 -31.977 1.00 88.25 89 LYS A CA 1
ATOM 731 C C . LYS A 1 89 ? 23.473 6.350 -31.835 1.00 88.25 89 LYS A C 1
ATOM 733 O O . LYS A 1 89 ? 24.178 6.627 -32.801 1.00 88.25 89 LYS A O 1
ATOM 738 N N . LEU A 1 90 ? 23.597 6.943 -30.649 1.00 87.12 90 LEU A N 1
ATOM 739 C CA . LEU A 1 90 ? 24.601 7.967 -30.362 1.00 87.12 90 LEU A CA 1
ATOM 740 C C . LEU A 1 90 ? 26.018 7.429 -30.536 1.00 87.12 90 LEU A C 1
ATOM 742 O O . LEU A 1 90 ? 26.836 8.083 -31.170 1.00 87.12 90 LEU A O 1
ATOM 746 N N . LYS A 1 91 ? 26.294 6.217 -30.048 1.00 86.12 91 LYS A N 1
ATOM 747 C CA . LYS A 1 91 ? 27.595 5.567 -30.213 1.00 86.12 91 LYS A CA 1
ATOM 748 C C . LYS A 1 91 ? 27.923 5.332 -31.687 1.00 86.12 91 LYS A C 1
ATOM 750 O O . LYS A 1 91 ? 29.021 5.657 -32.111 1.00 86.12 91 LYS A O 1
ATOM 755 N N . ARG A 1 92 ? 26.959 4.861 -32.489 1.00 82.69 92 ARG A N 1
ATOM 756 C CA . ARG A 1 92 ? 27.136 4.714 -33.947 1.00 82.69 92 ARG A CA 1
ATOM 757 C C . ARG A 1 92 ? 27.403 6.049 -34.638 1.00 82.69 92 ARG A C 1
ATOM 759 O O . ARG A 1 92 ? 28.260 6.107 -35.514 1.00 82.69 92 ARG A O 1
ATOM 766 N N . LEU A 1 93 ? 26.691 7.110 -34.257 1.00 81.88 93 LEU A N 1
ATOM 767 C CA . LEU A 1 93 ? 26.939 8.452 -34.788 1.00 81.88 93 LEU A CA 1
ATOM 768 C C . LEU A 1 93 ? 28.329 8.955 -34.392 1.00 81.88 93 LEU A C 1
ATOM 770 O O . LEU A 1 93 ? 29.059 9.433 -35.252 1.00 81.88 93 LEU A O 1
ATOM 774 N N . ALA A 1 94 ? 28.727 8.780 -33.132 1.00 80.75 94 ALA A N 1
ATOM 775 C CA . ALA A 1 94 ? 30.056 9.136 -32.651 1.00 80.75 94 ALA A CA 1
ATOM 776 C C . ALA A 1 94 ? 31.157 8.352 -33.383 1.00 80.75 94 ALA A C 1
ATOM 778 O O . ALA A 1 94 ? 32.114 8.954 -33.854 1.00 80.75 94 ALA A O 1
ATOM 779 N N . ASP A 1 95 ? 30.991 7.039 -33.570 1.00 77.44 95 ASP A N 1
ATOM 780 C CA . ASP A 1 95 ? 31.927 6.192 -34.322 1.00 77.44 95 ASP A CA 1
ATOM 781 C C . ASP A 1 95 ? 31.988 6.572 -35.816 1.00 77.44 95 ASP A C 1
ATOM 783 O O . ASP A 1 95 ? 33.042 6.450 -36.441 1.00 77.44 95 ASP A O 1
ATOM 787 N N . THR A 1 96 ? 30.884 7.063 -36.389 1.00 76.75 96 THR A N 1
ATOM 788 C CA . THR A 1 96 ? 30.834 7.582 -37.769 1.00 76.75 96 THR A CA 1
ATOM 789 C C . THR A 1 96 ? 31.562 8.923 -37.881 1.00 76.75 96 THR A C 1
ATOM 791 O O . THR A 1 96 ? 32.376 9.102 -38.782 1.00 76.75 96 THR A O 1
ATOM 794 N N . ILE A 1 97 ? 31.331 9.846 -36.941 1.00 71.75 97 ILE A N 1
ATOM 795 C CA . ILE A 1 97 ? 31.982 11.167 -36.887 1.00 71.75 97 ILE A CA 1
ATOM 796 C C . ILE A 1 97 ? 33.483 11.033 -36.603 1.00 71.75 97 ILE A C 1
ATOM 798 O O . ILE A 1 97 ? 34.292 11.754 -37.177 1.00 71.75 97 ILE A O 1
ATOM 802 N N . HIS A 1 98 ? 33.877 10.101 -35.735 1.00 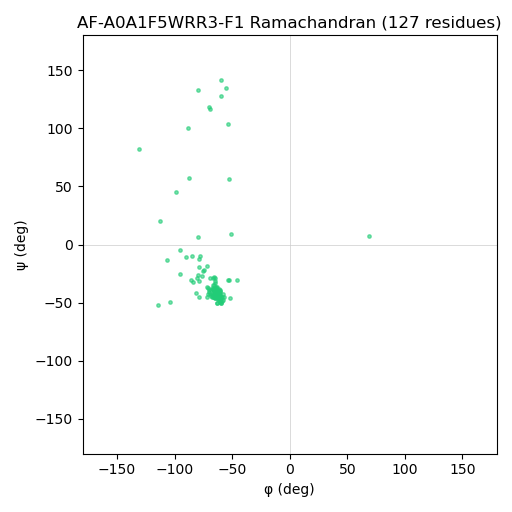66.38 98 HIS A N 1
ATOM 803 C CA . HIS A 1 98 ? 35.281 9.808 -35.431 1.00 66.38 98 HIS A CA 1
ATOM 804 C C . HIS A 1 98 ? 35.960 8.928 -36.494 1.00 66.38 98 HIS A C 1
ATOM 806 O O . HIS A 1 98 ? 37.092 8.494 -36.287 1.00 66.38 98 HIS A O 1
ATOM 812 N N . GLY A 1 99 ? 35.287 8.637 -37.616 1.00 58.53 99 GLY A N 1
ATOM 813 C CA . GLY A 1 99 ? 35.852 7.887 -38.742 1.00 58.53 99 GLY A CA 1
ATOM 814 C C . GLY A 1 99 ? 36.131 6.408 -38.454 1.00 58.53 99 GLY A C 1
ATOM 815 O O . GLY A 1 99 ? 36.697 5.718 -39.293 1.00 58.53 99 GLY A O 1
ATOM 816 N N . LYS A 1 100 ? 35.719 5.884 -37.295 1.00 57.12 100 LYS A N 1
ATOM 817 C CA . LYS A 1 100 ? 35.994 4.507 -36.859 1.00 57.12 100 LYS A CA 1
ATOM 818 C C . LYS A 1 100 ? 35.118 3.475 -37.581 1.00 57.12 100 LYS A C 1
ATOM 820 O O . LYS A 1 100 ? 35.530 2.331 -37.744 1.00 57.12 100 LYS A O 1
ATOM 825 N N . ALA A 1 101 ? 33.927 3.883 -38.030 1.00 51.09 101 ALA A N 1
ATOM 826 C CA . ALA A 1 101 ? 33.042 3.072 -38.873 1.00 51.09 101 ALA A CA 1
ATOM 827 C C . ALA A 1 101 ? 33.459 3.053 -40.359 1.00 51.09 101 ALA A C 1
ATOM 829 O O . ALA A 1 101 ? 32.987 2.206 -41.114 1.00 51.09 101 ALA A O 1
ATOM 830 N N . ILE A 1 102 ? 34.377 3.935 -40.773 1.00 49.62 102 ILE A N 1
ATOM 831 C CA . ILE A 1 102 ? 35.010 3.914 -42.098 1.00 49.62 102 ILE A CA 1
ATOM 832 C C . ILE A 1 102 ? 36.243 2.999 -42.021 1.00 49.62 102 ILE A C 1
ATOM 834 O O . ILE A 1 102 ? 37.369 3.396 -42.282 1.00 49.62 102 ILE A O 1
AT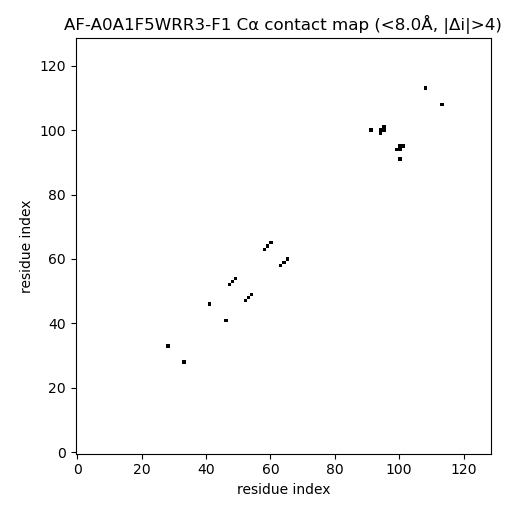OM 838 N N . ASN A 1 103 ? 36.018 1.749 -41.621 1.00 48.62 103 ASN A N 1
ATOM 839 C CA . ASN A 1 103 ? 36.910 0.630 -41.930 1.00 48.62 103 ASN A CA 1
ATOM 840 C C . ASN A 1 103 ? 36.319 -0.124 -43.132 1.00 48.62 103 ASN A C 1
ATOM 842 O O . ASN A 1 103 ? 36.180 -1.344 -43.131 1.00 48.62 103 ASN A O 1
ATOM 846 N N . LEU A 1 104 ? 35.890 0.630 -44.145 1.00 47.84 104 LEU A N 1
ATOM 847 C CA . LEU A 1 104 ? 35.798 0.086 -45.489 1.00 47.84 104 LEU A CA 1
ATOM 848 C C . LEU A 1 104 ? 37.210 0.127 -46.049 1.00 47.84 104 LEU A C 1
ATOM 850 O O . LEU A 1 104 ? 37.899 1.132 -45.894 1.00 47.84 104 LEU A O 1
ATOM 854 N N . ASP A 1 105 ? 37.592 -0.999 -46.630 1.00 47.72 105 ASP A N 1
ATOM 855 C CA . ASP A 1 105 ? 38.859 -1.415 -47.230 1.00 47.72 105 ASP A CA 1
ATOM 856 C C . ASP A 1 105 ? 39.401 -0.434 -48.293 1.00 47.72 105 ASP A C 1
ATOM 858 O O . ASP A 1 105 ? 39.613 -0.753 -49.461 1.00 47.72 105 ASP A O 1
ATOM 862 N N . ILE A 1 106 ? 39.579 0.828 -47.917 1.00 47.50 106 ILE A N 1
ATOM 863 C CA . ILE A 1 106 ? 40.111 1.860 -48.783 1.00 47.50 106 ILE A CA 1
ATOM 864 C C . ILE A 1 106 ? 41.619 1.782 -48.599 1.00 47.50 106 ILE A C 1
ATOM 866 O O . ILE A 1 106 ? 42.186 2.322 -47.649 1.00 47.50 106 ILE A O 1
ATOM 870 N N . SER A 1 107 ? 42.268 1.137 -49.569 1.00 47.28 107 SER A N 1
ATOM 871 C CA . SER A 1 107 ? 43.715 1.134 -49.850 1.00 47.28 107 SER A CA 1
ATOM 872 C C . SER A 1 107 ? 44.353 2.542 -49.941 1.00 47.28 107 SER A C 1
ATOM 874 O O . SER A 1 107 ? 45.511 2.688 -50.323 1.00 47.28 107 SER A O 1
ATOM 876 N N . GLN A 1 108 ? 43.618 3.593 -49.592 1.00 51.22 108 GLN A N 1
ATOM 877 C CA . GLN A 1 108 ? 44.039 4.976 -49.492 1.00 51.22 108 GLN A CA 1
ATOM 878 C C . GLN A 1 108 ? 43.562 5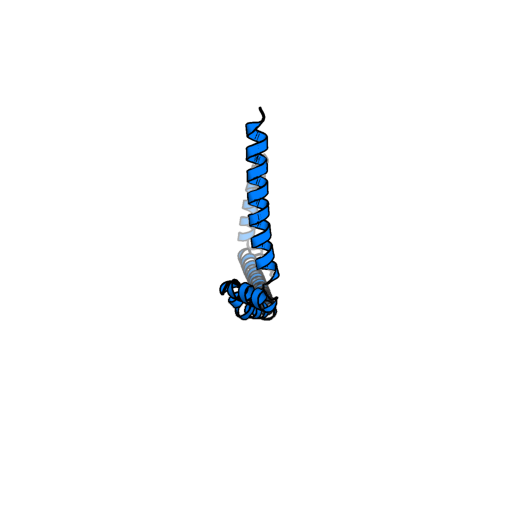.529 -48.144 1.00 51.22 108 GLN A C 1
ATOM 880 O O . GLN A 1 108 ? 42.536 6.199 -48.039 1.00 51.22 108 GLN A O 1
ATOM 885 N N . LYS A 1 109 ? 44.334 5.257 -47.086 1.00 54.06 109 LYS A N 1
ATOM 886 C CA . LYS A 1 109 ? 44.337 6.114 -45.894 1.00 54.06 109 LYS A CA 1
ATOM 887 C C . LYS A 1 109 ? 44.613 7.536 -46.387 1.00 54.06 109 LYS A C 1
ATOM 889 O O . LYS A 1 109 ? 45.736 7.842 -46.765 1.00 54.06 109 LYS A O 1
ATOM 894 N N . THR A 1 110 ? 43.589 8.380 -46.448 1.00 59.66 110 THR A N 1
ATOM 895 C CA . THR A 1 110 ? 43.740 9.765 -46.906 1.00 59.66 110 THR A CA 1
ATOM 896 C C . THR A 1 110 ? 44.731 10.482 -45.987 1.00 59.66 110 THR A C 1
ATOM 898 O O . THR A 1 110 ? 44.535 10.469 -44.766 1.00 59.66 110 THR A O 1
ATOM 901 N N . GLU A 1 111 ? 45.760 11.111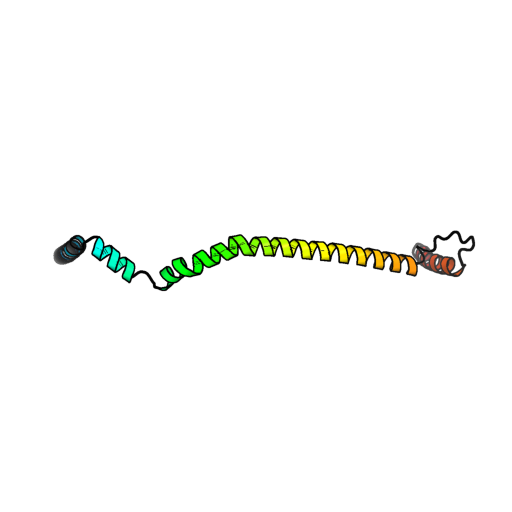 -46.562 1.00 56.31 111 GLU A N 1
ATOM 902 C CA . GLU A 1 111 ? 46.870 11.800 -45.870 1.00 56.31 111 GLU A CA 1
ATOM 903 C C . GLU A 1 111 ? 46.411 12.716 -44.723 1.00 56.31 111 GLU A C 1
ATOM 905 O O . GLU A 1 111 ? 47.082 12.839 -43.699 1.00 56.31 111 GLU A O 1
ATOM 910 N N . TYR A 1 112 ? 45.213 13.291 -44.849 1.00 55.44 112 TYR A N 1
ATOM 911 C CA . TYR A 1 112 ? 44.563 14.118 -43.835 1.00 55.44 112 TYR A CA 1
ATOM 912 C C . TYR A 1 112 ? 44.495 13.465 -42.439 1.00 55.44 112 TYR A C 1
ATOM 914 O O . TYR A 1 112 ? 44.849 14.089 -41.436 1.00 55.44 112 TYR A O 1
ATOM 922 N N . TRP A 1 113 ? 44.105 12.188 -42.352 1.00 56.56 113 TRP A N 1
ATOM 923 C CA . TRP A 1 113 ? 43.958 11.490 -41.065 1.00 56.56 113 TRP A CA 1
ATOM 924 C C . TRP A 1 113 ? 45.294 11.012 -40.482 1.00 56.56 113 TRP A C 1
ATOM 926 O O . TRP A 1 113 ? 45.424 10.889 -39.262 1.00 56.56 113 TRP A O 1
ATOM 936 N N . GLN A 1 114 ? 46.303 10.773 -41.326 1.00 61.28 114 GLN A N 1
ATOM 937 C CA . GLN A 1 114 ? 47.666 10.501 -40.861 1.00 61.28 114 GLN A CA 1
ATOM 938 C C . GLN A 1 114 ? 48.313 11.754 -40.269 1.00 61.28 114 GLN A C 1
ATOM 940 O O . GLN A 1 114 ? 48.916 11.660 -39.201 1.00 61.28 114 GLN A O 1
ATOM 945 N N . ASN A 1 115 ? 48.117 12.924 -40.883 1.00 62.75 115 ASN A N 1
ATOM 946 C CA . ASN A 1 115 ? 48.664 14.182 -40.369 1.00 62.75 115 ASN A CA 1
ATOM 947 C C . ASN A 1 115 ? 48.049 14.592 -39.022 1.00 62.75 115 ASN A C 1
ATOM 949 O O . ASN A 1 115 ? 48.767 15.026 -38.122 1.00 62.75 115 ASN A O 1
ATOM 953 N N . LEU A 1 116 ? 46.742 14.385 -38.831 1.00 58.62 116 LEU A N 1
ATOM 954 C CA . LEU A 1 116 ? 46.080 14.670 -37.551 1.00 58.62 116 LEU A CA 1
ATOM 955 C C . LEU A 1 116 ? 46.566 13.766 -36.404 1.00 58.62 116 LEU A C 1
ATOM 957 O O . LEU A 1 116 ? 46.737 14.237 -35.279 1.00 58.62 116 LEU A O 1
ATOM 961 N N . ASN A 1 117 ? 46.829 12.483 -36.674 1.00 58.34 117 ASN A N 1
ATOM 962 C CA . ASN A 1 117 ? 47.368 11.563 -35.664 1.00 58.34 117 ASN A CA 1
ATOM 963 C C . ASN A 1 117 ? 48.880 11.732 -35.440 1.00 58.34 117 ASN A C 1
ATOM 965 O O . ASN A 1 117 ? 49.343 11.555 -34.314 1.00 58.34 117 ASN A O 1
ATOM 969 N N . GLY A 1 118 ? 49.643 12.111 -36.471 1.00 57.78 118 GLY A N 1
ATOM 970 C CA . GLY A 1 118 ? 51.070 12.425 -36.350 1.00 57.78 118 GLY A CA 1
ATOM 971 C C . GLY A 1 118 ? 51.318 13.650 -35.469 1.00 57.78 118 GLY A C 1
ATOM 972 O O . GLY A 1 118 ? 52.173 13.612 -34.586 1.00 57.78 118 GLY A O 1
ATOM 973 N N . ASN A 1 119 ? 50.498 14.695 -35.617 1.00 54.78 119 ASN A N 1
ATOM 974 C CA . ASN A 1 119 ? 50.644 15.924 -34.834 1.00 54.78 119 ASN A CA 1
ATOM 975 C C . ASN A 1 119 ? 50.306 15.726 -33.343 1.00 54.78 119 ASN A C 1
ATOM 977 O O . ASN A 1 119 ? 50.886 16.370 -32.477 1.00 54.78 119 ASN A O 1
ATOM 981 N N . ARG A 1 120 ? 49.418 14.775 -33.020 1.00 54.00 120 ARG A N 1
ATOM 982 C CA . ARG A 1 120 ? 49.071 14.435 -31.629 1.00 54.00 120 ARG A CA 1
ATOM 983 C C . ARG A 1 120 ? 50.156 13.616 -30.912 1.00 54.00 120 ARG A C 1
ATOM 985 O O . ARG A 1 120 ? 50.200 13.622 -29.683 1.00 54.00 120 ARG A O 1
ATOM 992 N N . ASN A 1 121 ? 51.019 12.922 -31.659 1.00 52.91 121 ASN A N 1
ATOM 993 C CA . ASN A 1 121 ? 52.150 12.168 -31.107 1.00 52.91 121 ASN A CA 1
ATOM 994 C C . ASN A 1 121 ? 53.465 12.970 -31.117 1.00 52.91 121 ASN A C 1
ATOM 996 O O . ASN A 1 121 ? 54.302 12.732 -30.252 1.00 52.91 121 ASN A O 1
ATOM 1000 N N . GLY A 1 122 ? 53.622 13.952 -32.012 1.00 51.00 122 GLY A N 1
ATOM 1001 C CA . GLY A 1 122 ? 54.800 14.833 -32.051 1.00 51.00 122 GLY A CA 1
ATOM 1002 C C . GLY A 1 122 ? 54.954 15.743 -30.824 1.00 51.00 122 GLY A C 1
ATOM 1003 O O . GLY A 1 122 ? 56.076 16.063 -30.437 1.00 51.00 122 GLY A O 1
ATOM 1004 N N . ASP A 1 123 ? 53.852 16.099 -30.157 1.00 50.41 123 ASP A N 1
ATOM 1005 C CA . ASP A 1 123 ? 53.896 16.886 -28.913 1.00 50.41 123 ASP A CA 1
ATOM 1006 C C . ASP A 1 123 ? 54.348 16.073 -27.689 1.00 50.41 123 ASP A C 1
ATOM 1008 O O . ASP A 1 123 ? 54.848 16.646 -26.720 1.00 50.41 123 ASP A O 1
ATOM 1012 N N . LYS A 1 124 ? 54.224 14.739 -27.728 1.00 51.22 124 LYS A N 1
ATOM 1013 C CA . LYS A 1 124 ? 54.690 13.868 -26.635 1.00 51.22 124 LYS A CA 1
ATOM 1014 C C . LYS A 1 124 ? 56.191 13.598 -26.693 1.00 51.22 124 LYS A C 1
ATOM 1016 O O . LYS A 1 124 ? 56.815 13.414 -25.660 1.00 51.22 124 LYS A O 1
ATOM 1021 N N . GLU A 1 125 ? 56.787 13.620 -27.883 1.00 48.28 125 GLU A N 1
ATOM 1022 C CA . GLU A 1 125 ? 58.219 13.338 -28.060 1.00 48.28 125 GLU A CA 1
ATOM 1023 C C . GLU A 1 125 ? 59.112 14.543 -27.699 1.00 48.28 125 GLU A C 1
ATOM 1025 O O . GLU A 1 125 ? 60.292 14.386 -27.396 1.00 48.28 125 GLU A O 1
ATOM 1030 N N . LYS A 1 126 ? 58.548 15.760 -27.664 1.00 48.41 126 LYS A N 1
ATOM 1031 C CA . LYS A 1 126 ? 59.249 16.974 -27.207 1.00 48.41 126 LYS A CA 1
ATOM 1032 C C . LYS A 1 126 ? 59.215 17.193 -25.695 1.00 48.41 126 LYS A C 1
ATOM 1034 O O . LYS A 1 126 ? 59.906 18.081 -25.213 1.00 48.41 126 LYS A O 1
ATOM 1039 N N . THR A 1 127 ? 58.416 16.425 -24.957 1.00 49.50 127 THR A N 1
ATOM 1040 C CA . THR A 1 127 ? 58.329 16.524 -23.490 1.00 49.50 127 THR A CA 1
ATOM 1041 C C . THR A 1 127 ? 59.224 15.518 -22.757 1.00 49.50 127 THR A C 1
ATOM 1043 O O . THR A 1 127 ? 59.338 15.605 -21.539 1.00 49.50 127 THR A O 1
ATOM 1046 N N . GLU A 1 128 ? 59.896 14.613 -23.479 1.00 49.22 128 GLU A N 1
ATOM 1047 C CA . GLU A 1 128 ? 60.846 13.627 -22.929 1.00 49.22 128 GLU A CA 1
ATOM 1048 C C . GLU A 1 128 ? 62.314 13.864 -23.360 1.00 49.22 128 GLU A C 1
ATOM 1050 O O . GLU A 1 128 ? 63.139 12.955 -23.266 1.00 49.22 128 GLU A O 1
ATOM 1055 N N . LYS A 1 129 ? 62.675 15.078 -23.803 1.00 39.50 129 LYS A N 1
ATOM 1056 C CA . LYS A 1 129 ? 64.080 15.488 -23.995 1.00 39.50 129 LYS A CA 1
ATOM 1057 C C . LYS A 1 129 ? 64.479 16.633 -23.081 1.00 39.50 129 LYS A C 1
ATOM 1059 O O . LYS A 1 129 ? 63.716 17.620 -23.025 1.00 39.50 129 LYS A O 1
#

Radius of gyration: 44.6 Å; Cα contacts (8 Å, |Δi|>4): 14; chains: 1; bounding box: 90×22×119 Å

Secondary structure (DSSP, 8-state):
--HHHHHHHHHHHHHHHHHHHHHHHHHHS-HHHHHHHHHHHS-HHHHHIIIIIHHHHHHIIIIIHHHHHHHHHHHHHHHHHHHHHHHHHHHHHHHHHTTTT--S--S---HHHHHHHHHHHHHHHTS--

Foldseek 3Di:
DPVVVVVVVVVVVVVVVVVVVVVVVVVPQDPVNVVVVVVVPPDPVVVCCVPPVVVVVVCCVVPVVVVVVVVVVVVVVVVVVVVVVVVVVVVVVVCVVVCVVVPPPPPDPDVVVVVVVVVVVVVVVVVVD

pLDDT: mean 72.66, std 13.57, range [39.5, 92.94]

Organism: NCBI:txid1798341

Mean predicted aligned error: 19.96 Å

Sequence (129 aa):
MIIYPSILGLSLIGIFILTRGYFREVKLISEVELKLRLKANQSLRSKAWENLIFPTYLKIKNNSLPVFLKSSEYVINRARIFVSKFEIKLKRLADTIHGKAINLDISQKTEYWQNLNGNRNGDKEKTEK

Solvent-accessible surface area (backbone atoms only — not comparable to full-atom values): 7438 Å² total; per-residue (Å²): 138,66,64,65,62,52,54,51,49,54,50,52,51,52,50,51,54,54,51,54,52,54,53,53,57,62,70,68,58,50,71,68,58,52,52,50,52,49,58,67,68,48,52,68,65,59,56,45,39,61,73,53,47,47,58,50,49,51,49,42,58,69,55,50,46,58,51,51,51,54,51,48,53,53,52,52,53,52,50,50,55,50,49,54,53,47,51,52,51,50,49,52,50,50,34,48,74,69,46,66,68,66,74,62,95,57,97,63,79,55,66,68,62,54,52,60,54,48,58,68,50,55,64,58,64,66,73,76,110